Protein AF-A0A2G2CZN3-F1 (afdb_monomer_lite)

Radius of gyration: 27.28 Å; chains: 1; bounding box: 50×85×80 Å

Sequence (173 aa):
MKKRVNIVFSILLLVSCTQKSDQRVESGEATGNRNPFEGIWESIDRGFPYKSHLIINRDSTFEFEYGACMSFGYSQGNWLIKDSIIILNSFETDSCFYLSNFGVDCFIIEDYSIETTKPECEPTQYIDYIRFDQEEFYFENDTLKHVVKDQKRCPEIKNNFFRGNKDTTANTH

pLDDT: mean 79.65, std 20.69, range [33.72, 98.75]

Foldseek 3Di:
DDDDDDDDDDDPPPPPPPPPPPPPPPPPPDPPPPDLPAAKWKWDDPDPPKIKIKGCHPVQKIKIWIDHDQAIEIFIFGWDDDDQKIWTFTDQDPAKFFEAEPQCPDDDPVPDDTDISDPPDDDPDRYYYYGRDRWIWGDDPFKTWTDDPDDDPDPRDTRMTGGDDPPPPPDDD

Structure (mmCIF, N/CA/C/O backbone):
data_AF-A0A2G2CZN3-F1
#
_entry.id   AF-A0A2G2CZN3-F1
#
loop_
_atom_site.group_PDB
_atom_site.id
_atom_site.type_symbol
_atom_site.label_atom_id
_atom_site.label_alt_id
_atom_site.label_comp_id
_atom_site.label_asym_id
_atom_site.label_entity_id
_atom_site.label_seq_id
_atom_site.pdbx_PDB_ins_code
_atom_site.Cartn_x
_atom_site.Cartn_y
_atom_site.Cartn_z
_atom_site.occupancy
_atom_site.B_iso_or_equiv
_atom_site.auth_seq_id
_atom_site.auth_comp_id
_atom_site.auth_asym_id
_atom_site.auth_atom_id
_atom_site.pdbx_PDB_model_num
ATOM 1 N N . MET A 1 1 ? -21.333 69.732 60.474 1.00 42.03 1 MET A N 1
ATOM 2 C CA . MET A 1 1 ? -21.052 70.270 59.122 1.00 42.03 1 MET A CA 1
ATOM 3 C C . MET A 1 1 ? -20.997 69.114 58.136 1.00 42.03 1 MET A C 1
ATOM 5 O O . MET A 1 1 ? -20.243 68.177 58.354 1.00 42.03 1 MET A O 1
ATOM 9 N N . LYS A 1 2 ? -21.856 69.144 57.112 1.00 44.72 2 LYS A N 1
ATOM 10 C CA . LYS A 1 2 ? -21.950 68.129 56.052 1.00 44.72 2 LYS A CA 1
ATOM 11 C C . LYS A 1 2 ? -20.718 68.217 55.144 1.00 44.72 2 LYS A C 1
ATOM 13 O O . LYS A 1 2 ? -20.454 69.289 54.612 1.00 44.72 2 LYS A O 1
ATOM 18 N N . LYS A 1 3 ? -20.026 67.102 54.900 1.00 44.38 3 LYS A N 1
ATOM 19 C CA . LYS A 1 3 ? -19.186 66.933 53.707 1.00 44.38 3 LYS A CA 1
ATOM 20 C C . LYS A 1 3 ? -19.772 65.799 52.877 1.00 44.38 3 LYS A C 1
ATOM 22 O O . LYS A 1 3 ? -19.709 64.638 53.257 1.00 44.38 3 LYS A O 1
ATOM 27 N N . ARG A 1 4 ? -20.405 66.183 51.770 1.00 50.59 4 ARG A N 1
ATOM 28 C CA . ARG A 1 4 ? -20.696 65.306 50.637 1.00 50.59 4 ARG A CA 1
ATOM 29 C C . ARG A 1 4 ? -19.430 65.268 49.787 1.00 50.59 4 ARG A C 1
ATOM 31 O O . ARG A 1 4 ? -18.924 66.332 49.442 1.00 50.59 4 ARG A O 1
ATOM 38 N N . VAL A 1 5 ? -18.945 64.082 49.449 1.00 50.97 5 VAL A N 1
ATOM 39 C CA . VAL A 1 5 ? -17.990 63.900 48.352 1.00 50.97 5 VAL A CA 1
ATOM 40 C C . VAL A 1 5 ? -18.583 62.831 47.447 1.00 50.97 5 VAL A C 1
ATOM 42 O O . VAL A 1 5 ? -18.851 61.714 47.880 1.00 50.97 5 VAL A O 1
ATOM 45 N N . ASN A 1 6 ? -18.893 63.253 46.223 1.00 45.62 6 ASN A N 1
ATOM 46 C CA . ASN A 1 6 ? -19.480 62.450 45.162 1.00 45.62 6 ASN A CA 1
ATOM 47 C C . ASN A 1 6 ? -18.458 61.418 44.678 1.00 45.62 6 ASN A C 1
ATOM 49 O O . ASN A 1 6 ? -17.367 61.794 44.253 1.00 45.62 6 ASN A O 1
ATOM 53 N N . ILE A 1 7 ? -18.821 60.138 44.710 1.00 55.41 7 ILE A N 1
ATOM 54 C CA . ILE A 1 7 ? -18.069 59.080 44.034 1.00 55.41 7 ILE A CA 1
ATOM 55 C C . ILE A 1 7 ? -18.659 58.954 42.629 1.00 55.41 7 ILE A C 1
ATOM 57 O O . ILE A 1 7 ? -19.811 58.560 42.459 1.00 55.41 7 ILE A O 1
ATOM 61 N N . VAL A 1 8 ? -17.874 59.354 41.630 1.00 51.84 8 VAL A N 1
ATOM 62 C CA . VAL A 1 8 ? -18.173 59.166 40.209 1.00 51.84 8 VAL A CA 1
ATOM 63 C C . VAL A 1 8 ? -17.939 57.691 39.885 1.00 51.84 8 VAL A C 1
ATOM 65 O O . VAL A 1 8 ? -16.806 57.217 39.920 1.00 51.84 8 VAL A O 1
ATOM 68 N N . PHE A 1 9 ? -19.013 56.952 39.609 1.00 48.12 9 PHE A N 1
ATOM 69 C CA . PHE A 1 9 ? -18.940 55.582 39.104 1.00 48.12 9 PHE A CA 1
ATOM 70 C C . PHE A 1 9 ? -18.588 55.628 37.610 1.00 48.12 9 PHE A C 1
ATOM 72 O O . PHE A 1 9 ? -19.451 55.862 36.765 1.00 48.12 9 PHE A O 1
ATOM 79 N N . SER A 1 10 ? -17.311 55.428 37.282 1.00 46.75 10 SER A N 1
ATOM 80 C CA . SER A 1 10 ? -16.882 55.141 35.911 1.00 46.75 10 SER A CA 1
ATOM 81 C C . SER A 1 10 ? -17.367 53.745 35.522 1.00 46.75 10 SER A C 1
ATOM 83 O O . SER A 1 10 ? -16.870 52.740 36.026 1.00 46.75 10 SER A O 1
ATOM 85 N N . ILE A 1 11 ? -18.360 53.685 34.635 1.00 55.91 11 ILE A N 1
ATOM 86 C CA . ILE A 1 11 ? -18.845 52.447 34.023 1.00 55.91 11 ILE A CA 1
ATOM 87 C C . ILE A 1 11 ? -17.770 51.970 33.037 1.00 55.91 11 ILE A C 1
ATOM 89 O O . ILE A 1 11 ? -17.643 52.495 31.932 1.00 55.91 11 ILE A O 1
ATOM 93 N N . LEU A 1 12 ? -16.975 50.983 33.452 1.00 53.12 12 LEU A N 1
ATOM 94 C CA . LEU A 1 12 ? -16.165 50.164 32.552 1.00 53.12 12 LEU A CA 1
ATOM 95 C C . LEU A 1 12 ? -17.122 49.314 31.708 1.00 53.12 12 LEU A C 1
ATOM 97 O O . LEU A 1 12 ? -17.679 48.324 32.180 1.00 53.12 12 LEU A O 1
ATOM 101 N N . LEU A 1 13 ? -17.335 49.729 30.460 1.00 49.47 13 LEU A N 1
ATOM 102 C CA . LEU A 1 13 ? -17.983 48.916 29.437 1.00 49.47 13 LEU A CA 1
ATOM 103 C C . LEU A 1 13 ? -17.075 47.717 29.133 1.00 49.47 13 LEU A C 1
ATOM 105 O O . LEU A 1 13 ? -16.155 47.807 28.323 1.00 49.47 13 LEU A O 1
ATOM 109 N N . LEU A 1 14 ? -17.330 46.591 29.801 1.00 49.19 14 LEU A N 1
ATOM 110 C CA . LEU A 1 14 ? -16.833 45.287 29.377 1.00 49.19 14 LEU A CA 1
ATOM 111 C C . LEU A 1 14 ? -17.543 44.928 28.068 1.00 49.19 14 LEU A C 1
ATOM 113 O O . LEU A 1 14 ? -18.624 44.341 28.065 1.00 49.19 14 LEU A O 1
ATOM 117 N N . VAL A 1 15 ? -16.937 45.309 26.945 1.00 51.19 15 VAL A N 1
ATOM 118 C CA . VAL A 1 15 ? -17.272 44.755 25.634 1.00 51.19 15 VAL A CA 1
ATOM 119 C C . VAL A 1 15 ? -16.846 43.288 25.665 1.00 51.19 15 VAL A C 1
ATOM 121 O O . VAL A 1 15 ? -15.700 42.948 25.388 1.00 51.19 15 VAL A O 1
ATOM 124 N N . SER A 1 16 ? -17.761 42.409 26.074 1.00 46.50 16 SER A N 1
ATOM 125 C CA . SER A 1 16 ? -17.603 40.977 25.843 1.00 46.50 16 SER A CA 1
ATOM 126 C C . SER A 1 16 ? -17.760 40.736 24.349 1.00 46.50 16 SER A C 1
ATOM 128 O O . SER A 1 16 ? -18.868 40.803 23.816 1.00 46.50 16 SER A O 1
ATOM 130 N N . CYS A 1 17 ? -16.652 40.447 23.669 1.00 43.22 17 CYS A N 1
ATOM 131 C CA . CYS A 1 17 ? -16.701 39.725 22.408 1.00 43.22 17 CYS A CA 1
ATOM 132 C C . CYS A 1 17 ? -17.373 38.381 22.691 1.00 43.22 17 CYS A C 1
ATOM 134 O O . CYS A 1 17 ? -16.764 37.482 23.268 1.00 43.22 17 CYS A O 1
ATOM 136 N N . THR A 1 18 ? -18.638 38.240 22.305 1.00 50.75 18 THR A N 1
ATOM 137 C CA . THR A 1 18 ? -19.224 36.917 22.128 1.00 50.75 18 THR A CA 1
ATOM 138 C C . THR A 1 18 ? -18.528 36.311 20.922 1.00 50.75 18 THR A C 1
ATOM 140 O O . THR A 1 18 ? -18.874 36.563 19.770 1.00 50.75 18 THR A O 1
ATOM 143 N N . GLN A 1 19 ? -17.470 35.546 21.187 1.00 50.81 19 GLN A N 1
ATOM 144 C CA . GLN A 1 19 ? -16.970 34.604 20.208 1.00 50.81 19 GLN A CA 1
ATOM 145 C C . GLN A 1 19 ? -18.127 33.637 19.983 1.00 50.81 19 GLN A C 1
ATOM 147 O O . GLN A 1 19 ? -18.496 32.867 20.869 1.00 50.81 19 GLN A O 1
ATOM 152 N N . LYS A 1 20 ? -18.782 33.778 18.831 1.00 45.31 20 LYS A N 1
ATOM 153 C CA . LYS A 1 20 ? -19.752 32.815 18.335 1.00 45.31 20 LYS A CA 1
ATOM 154 C C . LYS A 1 20 ? -18.953 31.523 18.185 1.00 45.31 20 LYS A C 1
ATOM 156 O O . LYS A 1 20 ? -18.249 31.349 17.195 1.00 45.31 20 LYS A O 1
ATOM 161 N N . SER A 1 21 ? -18.957 30.681 19.218 1.00 45.38 21 SER A N 1
ATOM 162 C CA . SER A 1 21 ? -18.548 29.299 19.058 1.00 45.38 21 SER A CA 1
ATOM 163 C C . SER A 1 21 ? -19.536 28.753 18.050 1.00 45.38 21 SER A C 1
ATOM 165 O O . SER A 1 21 ? -20.718 28.583 18.361 1.00 45.38 21 SER A O 1
ATOM 167 N N . ASP A 1 22 ? -19.069 28.598 16.821 1.00 36.75 22 ASP A N 1
ATOM 168 C CA . ASP A 1 22 ? -19.725 27.760 15.848 1.00 36.75 22 ASP A CA 1
ATOM 169 C C . ASP A 1 22 ? -19.719 26.376 16.495 1.00 36.75 22 ASP A C 1
ATOM 171 O O . ASP A 1 22 ? -18.726 25.647 16.466 1.00 36.75 22 ASP A O 1
ATOM 175 N N . GLN A 1 23 ? -20.790 26.070 17.233 1.00 36.62 23 GLN A N 1
ATOM 176 C CA . GLN A 1 23 ? -21.148 24.699 17.508 1.00 36.62 23 GLN A CA 1
ATOM 177 C C . GLN A 1 23 ? -21.412 24.137 16.125 1.00 36.62 23 GLN A C 1
ATOM 179 O O . GLN A 1 23 ? -22.525 24.208 15.605 1.00 36.62 23 GLN A O 1
ATOM 184 N N . ARG A 1 24 ? -20.338 23.626 15.516 1.00 37.31 24 ARG A N 1
ATOM 185 C CA . ARG A 1 24 ? -20.412 22.596 14.507 1.00 37.31 24 ARG A CA 1
AT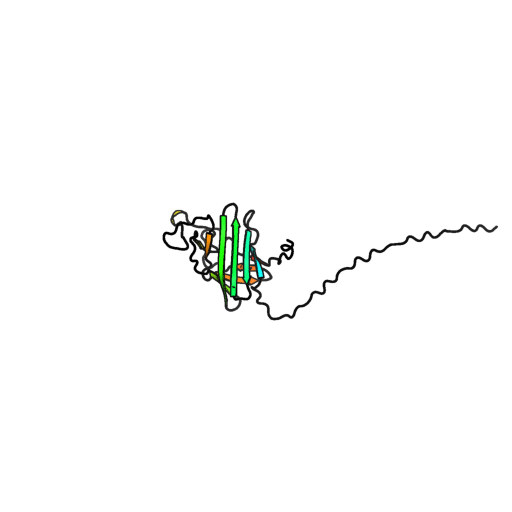OM 186 C C . ARG A 1 24 ? -21.241 21.531 15.194 1.00 37.31 24 ARG A C 1
ATOM 188 O O . ARG A 1 24 ? -20.755 20.799 16.051 1.00 37.31 24 ARG A O 1
ATOM 195 N N . VAL A 1 25 ? -22.537 21.566 14.907 1.00 34.44 25 VAL A N 1
ATOM 196 C CA . VAL A 1 25 ? -23.397 20.412 15.016 1.00 34.44 25 VAL A CA 1
ATOM 197 C C . VAL A 1 25 ? -22.574 19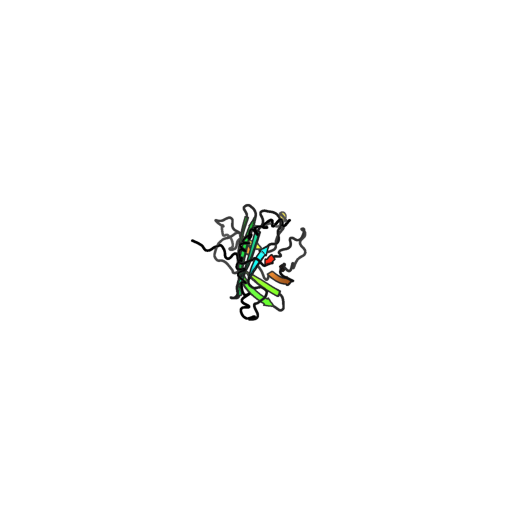.346 14.326 1.00 34.44 25 VAL A C 1
ATOM 199 O O . VAL A 1 25 ? -22.334 19.418 13.118 1.00 34.44 25 VAL A O 1
ATOM 202 N N . GLU A 1 26 ? -22.020 18.455 15.144 1.00 45.97 26 GLU A N 1
ATOM 203 C CA . GLU A 1 26 ? -21.676 17.113 14.740 1.00 45.97 26 GLU A CA 1
ATOM 204 C C . GLU A 1 26 ? -22.957 16.638 14.071 1.00 45.97 26 GLU A C 1
ATOM 206 O O . GLU A 1 26 ? -23.950 16.282 14.709 1.00 45.97 26 GLU A O 1
ATOM 211 N N . SER A 1 27 ? -23.000 16.833 12.757 1.00 42.50 27 SER A N 1
ATOM 212 C CA . SER A 1 27 ? -23.975 16.197 11.916 1.00 42.50 27 SER A CA 1
ATOM 213 C C . SER A 1 27 ? -23.573 14.748 12.052 1.00 42.50 27 SER A C 1
ATOM 215 O O . SER A 1 27 ? -22.683 14.254 11.364 1.00 42.50 27 SER A O 1
ATOM 217 N N . GLY A 1 28 ? -24.190 14.094 13.035 1.00 45.28 28 GLY A N 1
ATOM 218 C CA . GLY A 1 28 ? -24.448 12.676 13.004 1.00 45.28 28 GLY A CA 1
ATOM 219 C C . GLY A 1 28 ? -25.234 12.421 11.729 1.00 45.28 28 GLY A C 1
ATOM 220 O O . GLY A 1 28 ? -26.455 12.299 11.742 1.00 45.28 28 GLY A O 1
ATOM 221 N N . GLU A 1 29 ? -24.523 12.421 10.604 1.00 41.84 29 GLU A N 1
ATOM 222 C CA . GLU A 1 29 ? -24.941 11.715 9.420 1.00 41.84 29 GLU A CA 1
ATOM 223 C C . GLU A 1 29 ? -25.108 10.272 9.857 1.00 41.84 29 GLU A C 1
ATOM 225 O O . GLU A 1 29 ? -24.156 9.633 10.308 1.00 41.84 29 GLU A O 1
ATOM 230 N N . ALA A 1 30 ? -26.360 9.831 9.774 1.00 41.97 30 ALA A N 1
ATOM 231 C CA . ALA A 1 30 ? -26.831 8.465 9.844 1.00 41.97 30 ALA A CA 1
ATOM 232 C C . ALA A 1 30 ? -25.700 7.428 9.854 1.00 41.97 30 ALA A C 1
ATOM 234 O O . ALA A 1 30 ? -24.993 7.242 8.860 1.00 41.97 30 ALA A O 1
ATOM 235 N N . THR A 1 31 ? -25.583 6.717 10.974 1.00 44.66 31 THR A N 1
ATOM 236 C CA . THR A 1 31 ? -24.840 5.468 11.127 1.00 44.66 31 THR A CA 1
ATOM 237 C C . THR A 1 31 ? -25.451 4.379 10.235 1.00 44.66 31 THR A C 1
ATOM 239 O O . THR A 1 31 ? -26.001 3.384 10.694 1.00 44.66 31 THR A O 1
ATOM 242 N N . GLY A 1 32 ? -25.353 4.558 8.917 1.00 49.09 32 GLY A N 1
ATOM 243 C CA . GLY A 1 32 ? -25.199 3.432 8.015 1.00 49.09 32 GLY A CA 1
ATOM 244 C C . GLY A 1 32 ? -23.881 2.768 8.384 1.00 49.09 32 GLY A C 1
ATOM 245 O O . GLY A 1 32 ? -22.895 3.467 8.607 1.00 49.09 32 GLY A O 1
ATOM 246 N N . ASN A 1 33 ? -23.895 1.448 8.529 1.00 59.81 33 ASN A N 1
ATOM 247 C CA . ASN A 1 33 ? -22.757 0.619 8.913 1.00 59.81 33 ASN A CA 1
ATOM 248 C C . ASN A 1 33 ? -21.575 0.851 7.947 1.00 59.81 33 ASN A C 1
ATOM 250 O O . ASN A 1 33 ? -21.453 0.160 6.938 1.00 59.81 33 ASN A O 1
ATOM 254 N N . ARG A 1 34 ? -20.769 1.894 8.187 1.00 79.62 34 ARG A N 1
ATOM 255 C CA . ARG A 1 34 ? -19.589 2.212 7.381 1.00 79.62 34 ARG A CA 1
ATOM 256 C C . ARG A 1 34 ? -18.560 1.142 7.694 1.00 79.62 34 ARG A C 1
ATOM 258 O O . ARG A 1 34 ? -18.245 0.907 8.859 1.00 79.62 34 ARG A O 1
ATOM 265 N N . ASN A 1 35 ? -18.070 0.491 6.652 1.00 88.44 35 ASN A N 1
ATOM 266 C CA . ASN A 1 35 ? -17.011 -0.490 6.772 1.00 88.44 35 ASN A CA 1
ATOM 267 C C . ASN A 1 35 ? -15.799 0.165 7.473 1.00 88.44 35 ASN A C 1
ATOM 269 O O . ASN A 1 35 ? -15.327 1.204 7.003 1.00 88.44 35 ASN A O 1
ATOM 273 N N . PRO A 1 36 ? -15.294 -0.405 8.585 1.00 90.44 36 PRO A N 1
ATOM 274 C CA . PRO A 1 36 ? -14.219 0.204 9.366 1.00 90.44 36 PRO A CA 1
ATOM 275 C C . PRO A 1 36 ? -12.912 0.334 8.578 1.00 90.44 36 PRO A C 1
ATOM 277 O O . PRO A 1 36 ? -12.069 1.145 8.944 1.00 90.44 36 PRO A O 1
ATOM 280 N N . PHE A 1 37 ? -12.732 -0.418 7.494 1.00 94.81 37 PHE A N 1
ATOM 281 C CA . PHE A 1 37 ? -11.543 -0.326 6.656 1.00 94.81 37 PHE A CA 1
ATOM 282 C C . PHE A 1 37 ? -11.576 0.857 5.686 1.00 94.81 37 PHE A C 1
ATOM 284 O O . PHE A 1 37 ? -10.517 1.322 5.282 1.00 94.81 37 PHE A O 1
ATOM 291 N N . GLU A 1 38 ? -12.755 1.380 5.340 1.00 94.88 38 GLU A N 1
ATOM 292 C CA . GLU A 1 38 ? -12.875 2.497 4.400 1.00 94.88 38 GLU A CA 1
ATOM 293 C C . GLU A 1 38 ? -12.214 3.768 4.945 1.00 94.88 38 GLU A C 1
ATOM 295 O O . GLU A 1 38 ? -12.402 4.151 6.108 1.00 94.88 38 GLU A O 1
ATOM 300 N N . GLY A 1 39 ? -11.475 4.463 4.082 1.00 94.31 39 GLY A N 1
ATOM 301 C CA . GLY A 1 39 ? -10.844 5.737 4.409 1.00 94.31 39 GLY A CA 1
ATOM 302 C C . GLY A 1 39 ? -9.419 5.870 3.893 1.00 94.31 39 GLY A C 1
ATOM 303 O O . GLY A 1 39 ? -8.933 5.048 3.122 1.00 94.31 39 GLY A O 1
ATOM 304 N N . ILE A 1 40 ? -8.777 6.951 4.329 1.00 95.56 40 ILE A N 1
ATOM 305 C CA . ILE A 1 40 ? -7.374 7.251 4.051 1.00 95.56 40 ILE A CA 1
ATOM 306 C C . ILE A 1 40 ? -6.560 6.787 5.254 1.00 95.56 40 ILE A C 1
ATOM 308 O O . ILE A 1 40 ? -6.921 7.058 6.401 1.00 95.56 40 ILE A O 1
ATOM 312 N N . TRP A 1 41 ? -5.461 6.107 4.980 1.00 96.19 41 TRP A N 1
ATOM 313 C CA . TRP A 1 41 ? -4.566 5.522 5.958 1.00 96.19 41 TRP A CA 1
ATOM 314 C C . TRP A 1 41 ? -3.149 5.994 5.673 1.00 96.19 41 TRP A C 1
ATOM 316 O O . TRP A 1 41 ? -2.681 5.912 4.543 1.00 96.19 41 TRP A O 1
ATOM 326 N N . GLU A 1 42 ? -2.455 6.489 6.686 1.00 95.00 42 GLU A N 1
ATOM 327 C CA . GLU A 1 42 ? -1.088 6.990 6.572 1.00 95.00 42 GLU A CA 1
ATOM 328 C C . GLU A 1 42 ? -0.145 6.078 7.350 1.00 95.00 42 GLU A C 1
ATOM 330 O O . GLU A 1 42 ? -0.471 5.631 8.449 1.00 95.00 42 GLU A O 1
ATOM 335 N N . SER A 1 43 ? 1.028 5.767 6.797 1.00 92.06 43 SER A N 1
ATOM 336 C CA . SER A 1 43 ? 1.992 4.931 7.517 1.00 92.06 43 SER A CA 1
ATOM 337 C C . SER A 1 43 ? 2.423 5.569 8.821 1.00 92.06 43 SER A C 1
ATOM 339 O O . SER A 1 43 ? 2.677 6.771 8.871 1.00 92.06 43 SER A O 1
ATOM 341 N N . ILE A 1 44 ? 2.640 4.731 9.833 1.00 88.00 44 ILE A N 1
ATOM 342 C CA . ILE A 1 44 ? 3.390 5.136 11.023 1.00 88.00 44 ILE A CA 1
ATOM 343 C C . ILE A 1 44 ? 4.758 5.724 10.640 1.00 88.00 44 ILE A C 1
ATOM 345 O O . ILE A 1 44 ? 5.344 5.333 9.628 1.00 88.00 44 ILE A O 1
ATOM 349 N N . ASP A 1 45 ? 5.271 6.643 11.459 1.00 82.25 45 ASP A N 1
ATOM 350 C CA . ASP A 1 45 ? 6.600 7.225 11.264 1.00 82.25 45 ASP A CA 1
ATOM 351 C C . ASP A 1 45 ? 7.682 6.130 11.314 1.00 82.25 45 ASP A C 1
ATOM 353 O O . ASP A 1 45 ? 7.759 5.353 12.271 1.00 82.25 45 ASP A O 1
ATOM 357 N N . ARG A 1 46 ? 8.502 6.062 10.261 1.00 76.12 46 ARG A N 1
ATOM 358 C CA . ARG A 1 46 ? 9.642 5.136 10.123 1.00 76.12 46 ARG A CA 1
ATOM 359 C C . ARG A 1 46 ? 10.981 5.863 10.022 1.00 76.12 46 ARG A C 1
ATOM 361 O O . ARG A 1 46 ? 11.989 5.247 9.685 1.00 76.12 46 ARG A O 1
ATOM 368 N N . GLY A 1 47 ? 10.995 7.160 10.313 1.00 75.19 47 GLY A N 1
ATOM 369 C CA . GLY A 1 47 ? 12.114 8.046 10.049 1.00 75.19 47 GLY A CA 1
ATOM 370 C C . GLY A 1 47 ? 11.951 8.774 8.717 1.00 75.19 47 GLY A C 1
ATOM 371 O O . GLY A 1 47 ? 11.637 8.190 7.676 1.00 75.19 47 GLY A O 1
ATOM 372 N N . PHE A 1 48 ? 12.193 10.083 8.751 1.00 72.44 48 PHE A N 1
ATOM 373 C CA . PHE A 1 48 ? 12.208 10.924 7.561 1.00 72.44 48 PHE A CA 1
ATOM 374 C C . PHE A 1 48 ? 13.302 10.450 6.587 1.00 72.44 48 PHE A C 1
ATOM 376 O O . PHE A 1 48 ? 14.426 10.202 7.035 1.00 72.44 48 PHE A O 1
ATOM 383 N N . PRO A 1 49 ? 13.033 10.363 5.271 1.00 83.62 49 PRO A N 1
ATOM 384 C CA . PRO A 1 49 ? 11.873 10.905 4.547 1.00 83.62 49 PRO A CA 1
ATOM 385 C C . PRO A 1 49 ? 10.805 9.877 4.124 1.00 83.62 49 PRO A C 1
ATOM 387 O O . PRO A 1 49 ? 10.133 10.100 3.120 1.00 83.62 49 PRO A O 1
ATOM 390 N N . TYR A 1 50 ? 10.640 8.752 4.829 1.00 89.12 50 TYR A N 1
ATOM 391 C CA . TYR A 1 50 ? 9.631 7.757 4.446 1.00 89.12 50 TYR A CA 1
ATOM 392 C C . TYR A 1 50 ? 8.201 8.243 4.740 1.00 89.12 50 TYR A C 1
ATOM 394 O O . TYR A 1 50 ? 7.884 8.606 5.875 1.00 89.12 50 TYR A O 1
ATOM 402 N N . LYS A 1 51 ? 7.312 8.173 3.743 1.00 91.75 51 LYS A N 1
ATOM 403 C CA . LYS A 1 51 ? 5.858 8.295 3.917 1.00 91.75 51 LYS A CA 1
ATOM 404 C C . LYS A 1 51 ? 5.131 7.384 2.932 1.00 91.75 51 LYS A C 1
ATOM 406 O O . LYS A 1 51 ? 5.526 7.290 1.777 1.00 91.75 51 LYS A O 1
ATOM 411 N N . SER A 1 52 ? 4.042 6.760 3.367 1.00 93.69 52 SER A N 1
ATOM 412 C CA . SER A 1 52 ? 3.117 6.043 2.486 1.00 93.69 52 SER A CA 1
ATOM 413 C C . SER A 1 52 ? 1.668 6.314 2.860 1.00 93.69 52 SER A C 1
ATOM 415 O O . SER A 1 52 ? 1.372 6.634 4.017 1.00 93.69 52 SER A O 1
ATOM 417 N N . HIS A 1 53 ? 0.784 6.185 1.881 1.00 95.38 53 HIS A N 1
ATOM 418 C CA . HIS A 1 53 ? -0.651 6.283 2.057 1.00 95.38 53 HIS A CA 1
ATOM 419 C C . HIS A 1 53 ? -1.352 5.087 1.418 1.00 95.38 53 HIS A C 1
ATOM 421 O O . HIS A 1 53 ? -0.916 4.568 0.396 1.00 95.38 53 HIS A O 1
ATOM 427 N N . LEU A 1 54 ? -2.452 4.669 2.028 1.00 97.69 54 LEU A N 1
ATOM 428 C CA . LEU A 1 54 ? -3.342 3.631 1.540 1.00 97.69 54 LEU A CA 1
ATOM 429 C C . LEU A 1 54 ? -4.770 4.172 1.610 1.00 97.69 54 LEU A C 1
ATOM 431 O O . LEU A 1 54 ? -5.226 4.614 2.662 1.00 97.69 54 LEU A O 1
ATOM 435 N N . ILE A 1 55 ? -5.482 4.152 0.496 1.00 97.88 55 ILE A N 1
ATOM 436 C CA . ILE A 1 55 ? -6.875 4.573 0.399 1.00 97.88 55 ILE A CA 1
ATOM 437 C C . ILE A 1 55 ? -7.708 3.324 0.155 1.00 97.88 55 ILE A C 1
ATOM 439 O O . ILE A 1 55 ? -7.490 2.618 -0.822 1.00 97.88 55 ILE A O 1
ATOM 443 N N . ILE A 1 56 ? -8.666 3.054 1.038 1.00 97.88 56 ILE A N 1
ATOM 444 C CA . ILE A 1 56 ? -9.646 1.975 0.883 1.00 97.88 56 ILE A CA 1
ATOM 445 C C . ILE A 1 56 ? -10.976 2.611 0.474 1.00 97.88 56 ILE A C 1
ATOM 447 O O . ILE A 1 56 ? -11.638 3.273 1.285 1.00 97.88 56 ILE A O 1
ATOM 451 N N . ASN A 1 57 ? -11.350 2.432 -0.792 1.00 97.38 57 ASN A N 1
ATOM 452 C CA . ASN A 1 57 ? -12.539 3.027 -1.396 1.00 97.38 57 ASN A CA 1
ATOM 453 C C . ASN A 1 57 ? -13.783 2.159 -1.176 1.00 97.38 57 ASN A C 1
ATOM 455 O O . ASN A 1 57 ? -13.696 0.942 -1.072 1.00 97.38 57 ASN A O 1
ATOM 459 N N . ARG A 1 58 ? -14.968 2.783 -1.174 1.00 95.69 58 ARG A N 1
ATOM 460 C CA . ARG A 1 58 ? -16.281 2.116 -1.010 1.00 95.69 58 ARG A CA 1
ATOM 461 C C . ARG A 1 58 ? -16.644 1.129 -2.115 1.00 95.69 58 ARG A C 1
ATOM 463 O O . ARG A 1 58 ? -17.480 0.257 -1.908 1.00 95.69 58 ARG A O 1
ATOM 470 N N . ASP A 1 59 ? -16.068 1.294 -3.295 1.00 96.75 59 ASP A N 1
ATOM 471 C CA . ASP A 1 59 ? -16.349 0.499 -4.490 1.00 96.75 59 ASP A CA 1
ATOM 472 C C . ASP A 1 59 ? -15.506 -0.784 -4.570 1.00 96.75 59 ASP A C 1
ATOM 474 O O . ASP A 1 59 ? -15.399 -1.389 -5.631 1.00 96.75 59 ASP A O 1
ATOM 478 N N . SER A 1 60 ? -14.957 -1.235 -3.438 1.00 97.56 60 SER A N 1
ATOM 479 C CA . SER A 1 60 ? -14.085 -2.413 -3.347 1.00 97.56 60 SER A CA 1
ATOM 480 C C . SER A 1 60 ? -12.720 -2.256 -4.023 1.00 97.56 60 SER A C 1
ATOM 482 O O . SER A 1 60 ? -12.052 -3.258 -4.264 1.00 97.56 60 SER A O 1
ATOM 484 N N . THR A 1 61 ? -12.280 -1.017 -4.274 1.00 98.62 61 THR A N 1
ATOM 485 C CA . THR A 1 61 ? -10.935 -0.712 -4.784 1.00 98.62 61 THR A CA 1
ATOM 486 C C . THR A 1 61 ? -10.023 -0.109 -3.716 1.00 98.62 61 THR A C 1
ATOM 488 O O . THR A 1 61 ? -10.488 0.440 -2.710 1.00 98.62 61 THR A O 1
ATOM 491 N N . PHE A 1 62 ? -8.710 -0.211 -3.915 1.00 98.69 62 PHE A N 1
ATOM 492 C CA . PHE A 1 62 ? -7.726 0.519 -3.124 1.00 98.69 62 PHE A CA 1
ATOM 493 C C . PHE A 1 62 ? -6.696 1.226 -4.000 1.00 98.69 62 PHE A C 1
ATOM 495 O O . PHE A 1 62 ? -6.428 0.814 -5.130 1.00 98.69 62 PHE A O 1
ATOM 502 N N . GLU A 1 63 ? -6.081 2.250 -3.421 1.00 98.62 63 GLU A N 1
ATOM 503 C CA . GLU A 1 63 ? -4.928 2.961 -3.969 1.00 98.62 63 GLU A CA 1
ATOM 504 C C . GLU A 1 63 ? -3.834 3.011 -2.907 1.00 98.62 63 GLU A C 1
ATOM 506 O O . GLU A 1 63 ? -4.116 3.213 -1.726 1.00 98.62 63 GLU A O 1
ATOM 511 N N . PHE A 1 64 ? -2.586 2.814 -3.306 1.00 98.38 64 PHE A N 1
ATOM 512 C CA . PHE A 1 64 ? -1.435 2.894 -2.419 1.00 98.38 64 PHE A CA 1
ATOM 513 C C . PHE A 1 64 ? -0.321 3.674 -3.095 1.00 98.38 64 PHE A C 1
ATOM 515 O O . PHE A 1 64 ? -0.033 3.429 -4.263 1.00 98.38 64 PHE A O 1
ATOM 522 N N . GLU A 1 65 ? 0.359 4.535 -2.348 1.00 96.81 65 GLU A N 1
ATOM 523 C CA . GLU A 1 65 ? 1.618 5.133 -2.784 1.00 96.81 65 GLU A CA 1
ATOM 524 C C . GLU A 1 65 ? 2.589 5.252 -1.612 1.00 96.81 65 GLU A C 1
ATOM 526 O O . GLU A 1 65 ? 2.192 5.384 -0.449 1.00 96.81 65 GLU A O 1
ATOM 531 N N . TYR A 1 66 ? 3.883 5.261 -1.915 1.00 93.69 66 TYR A N 1
ATOM 532 C CA . TYR A 1 66 ? 4.917 5.647 -0.966 1.00 93.69 66 TYR A CA 1
ATOM 533 C C . TYR A 1 66 ? 6.015 6.479 -1.621 1.00 93.69 66 TYR A C 1
ATOM 535 O O . TYR A 1 66 ? 6.235 6.431 -2.831 1.00 93.69 66 TYR A O 1
ATOM 543 N N . GLY A 1 67 ? 6.734 7.215 -0.779 1.00 92.00 67 GLY A N 1
ATOM 544 C CA . GLY A 1 67 ? 7.953 7.923 -1.129 1.00 92.00 67 GLY A CA 1
ATOM 545 C C . GLY A 1 67 ? 8.995 7.788 -0.024 1.00 92.00 67 GLY A C 1
ATOM 546 O O . GLY A 1 67 ? 8.675 7.866 1.164 1.00 92.00 67 GLY A O 1
ATOM 547 N N . ALA A 1 68 ? 10.250 7.589 -0.419 1.00 88.88 68 ALA A N 1
ATOM 548 C CA . ALA A 1 68 ? 11.408 7.576 0.464 1.00 88.88 68 ALA A CA 1
ATOM 549 C C . ALA A 1 68 ? 12.654 8.064 -0.291 1.00 88.88 68 ALA A C 1
ATOM 551 O O . ALA A 1 68 ? 13.216 7.353 -1.121 1.00 88.88 68 ALA A O 1
ATOM 552 N N . CYS A 1 69 ? 13.125 9.272 0.020 1.00 86.56 69 CYS A N 1
ATOM 553 C CA . CYS A 1 69 ? 14.255 9.923 -0.651 1.00 86.56 69 CYS A CA 1
ATOM 554 C C . CYS A 1 69 ? 14.004 10.066 -2.165 1.00 86.56 69 CYS A C 1
ATOM 556 O O . CYS A 1 69 ? 13.283 10.965 -2.584 1.00 86.56 69 CYS A O 1
ATOM 558 N N . MET A 1 70 ? 14.621 9.188 -2.961 1.00 86.25 70 MET A N 1
ATOM 559 C CA . MET A 1 70 ? 14.526 9.125 -4.424 1.00 86.25 70 MET A CA 1
ATOM 560 C C . MET A 1 70 ? 13.640 7.968 -4.904 1.00 86.25 70 MET A C 1
ATOM 562 O O . MET A 1 70 ? 13.423 7.833 -6.103 1.00 86.25 70 MET A O 1
ATOM 566 N N . SER A 1 71 ? 13.173 7.118 -3.988 1.00 87.06 71 SER A N 1
ATOM 567 C CA . SER A 1 71 ? 12.315 5.977 -4.285 1.00 87.06 71 SER A CA 1
ATOM 568 C C . SER A 1 71 ? 10.856 6.379 -4.172 1.00 87.06 71 SER A C 1
ATOM 570 O O . SER A 1 71 ? 10.453 6.999 -3.185 1.00 87.06 71 SER A O 1
ATOM 572 N N . PHE A 1 72 ? 10.074 5.974 -5.162 1.00 94.00 72 PHE A N 1
ATOM 573 C CA . PHE A 1 72 ? 8.632 6.144 -5.203 1.00 94.00 72 PHE A CA 1
ATOM 574 C C . PHE A 1 72 ? 8.014 4.843 -5.678 1.00 94.00 72 PHE A C 1
ATOM 576 O O . PHE A 1 72 ? 8.590 4.147 -6.514 1.00 94.00 72 PHE A O 1
ATOM 583 N N . GLY A 1 73 ? 6.818 4.548 -5.204 1.00 95.38 73 GLY A N 1
ATOM 584 C CA . GLY A 1 73 ? 6.046 3.475 -5.795 1.00 95.38 73 GLY A CA 1
ATOM 585 C C . GLY A 1 73 ? 4.574 3.624 -5.522 1.00 95.38 73 GLY A C 1
ATOM 586 O O . GLY A 1 73 ? 4.159 4.391 -4.653 1.00 95.38 73 GLY A O 1
ATOM 587 N N . TYR A 1 74 ? 3.797 2.894 -6.305 1.00 97.75 74 TYR A N 1
ATOM 588 C CA . TYR A 1 74 ? 2.352 2.987 -6.301 1.00 97.75 74 TYR A CA 1
ATOM 589 C C . TYR A 1 74 ? 1.711 1.622 -6.539 1.00 97.75 74 TYR A C 1
ATOM 591 O O . TYR A 1 74 ? 2.350 0.684 -7.017 1.00 97.75 74 TYR A O 1
ATOM 599 N N . SER A 1 75 ? 0.435 1.505 -6.202 1.00 98.31 75 SER A N 1
ATOM 600 C CA . SER A 1 75 ? -0.381 0.341 -6.505 1.00 98.31 75 SER A CA 1
ATOM 601 C C . SER A 1 75 ? -1.852 0.702 -6.548 1.00 98.31 75 SER A C 1
ATOM 603 O O . SER A 1 75 ? -2.300 1.655 -5.912 1.00 98.31 75 SER A O 1
ATOM 605 N N . GLN A 1 76 ? -2.607 -0.103 -7.279 1.00 98.50 76 GLN A N 1
ATOM 606 C CA . GLN A 1 76 ? -4.060 -0.061 -7.307 1.00 98.50 76 GLN A CA 1
ATOM 607 C C . GLN A 1 76 ? -4.575 -1.486 -7.400 1.00 98.50 76 GLN A C 1
ATOM 609 O O . GLN A 1 76 ? -3.929 -2.338 -8.017 1.00 98.50 76 GLN A O 1
ATOM 614 N N . GLY A 1 77 ? -5.731 -1.746 -6.810 1.00 98.62 77 GLY A N 1
ATOM 615 C CA . GLY A 1 77 ? -6.276 -3.091 -6.791 1.00 98.62 77 GLY A CA 1
ATOM 616 C C . GLY A 1 77 ? -7.664 -3.176 -6.195 1.00 98.62 77 GLY A C 1
ATOM 617 O O . GLY A 1 77 ? -8.326 -2.166 -5.962 1.00 98.62 77 GLY A O 1
ATOM 618 N N . ASN A 1 78 ? -8.083 -4.407 -5.929 1.00 98.75 78 ASN A N 1
ATOM 619 C CA . ASN A 1 78 ? -9.341 -4.706 -5.267 1.00 98.75 78 ASN A CA 1
ATOM 620 C C . ASN A 1 78 ? -9.114 -5.158 -3.830 1.00 98.75 78 ASN A C 1
ATOM 622 O O . ASN A 1 78 ? -8.048 -5.665 -3.466 1.00 98.75 78 ASN A O 1
ATOM 626 N N . TRP A 1 79 ? -10.169 -5.049 -3.035 1.00 98.50 79 TRP A N 1
ATOM 627 C CA . TRP A 1 79 ? -10.211 -5.618 -1.704 1.00 98.50 79 TRP A CA 1
ATOM 628 C C . TRP A 1 79 ? -11.479 -6.421 -1.453 1.00 98.50 79 TRP A C 1
ATOM 630 O O . TRP A 1 79 ? -12.521 -6.217 -2.073 1.00 98.50 79 TRP A O 1
ATOM 640 N N . LEU A 1 80 ? -11.377 -7.353 -0.511 1.00 97.88 80 LEU A N 1
ATOM 641 C CA . LEU A 1 80 ? -12.515 -8.071 0.053 1.00 97.88 80 LEU A CA 1
ATOM 642 C C . LEU A 1 80 ? -12.358 -8.182 1.566 1.00 97.88 80 LEU A C 1
ATOM 644 O O . LEU A 1 80 ? -11.257 -8.031 2.094 1.00 97.88 80 LEU A O 1
ATOM 648 N N . ILE A 1 81 ? -13.459 -8.457 2.263 1.00 97.00 81 ILE A N 1
ATOM 649 C CA . ILE A 1 81 ? -13.446 -8.700 3.707 1.00 97.00 81 ILE A CA 1
ATOM 650 C C . ILE A 1 81 ? -13.794 -10.153 3.969 1.00 97.00 81 ILE A C 1
ATOM 652 O O . ILE A 1 81 ? -14.792 -10.669 3.462 1.00 97.00 81 ILE A O 1
ATOM 656 N N . LYS A 1 82 ? -12.980 -10.791 4.804 1.00 96.31 82 LYS A N 1
ATOM 657 C CA . LYS A 1 82 ? -13.246 -12.105 5.369 1.00 96.31 82 LYS A CA 1
ATOM 658 C C . LYS A 1 82 ? -13.163 -11.985 6.884 1.00 96.31 82 LYS A C 1
ATOM 660 O O . LYS A 1 82 ? -12.112 -11.655 7.426 1.00 96.31 82 LYS A O 1
ATOM 665 N N . ASP A 1 83 ? -14.281 -12.231 7.555 1.00 92.94 83 ASP A N 1
ATOM 666 C CA . ASP A 1 83 ? -14.420 -12.030 8.998 1.00 92.94 83 ASP A CA 1
ATOM 667 C C . ASP A 1 83 ? -14.047 -10.586 9.398 1.00 92.94 83 ASP A C 1
ATOM 669 O O . ASP A 1 83 ? -14.712 -9.642 8.971 1.00 92.94 83 ASP A O 1
ATOM 673 N N . SER A 1 84 ? -12.977 -10.401 10.173 1.00 93.69 84 SER A N 1
ATOM 674 C CA . SER A 1 84 ? -12.461 -9.089 10.598 1.00 93.69 84 SER A CA 1
ATOM 675 C C . SER A 1 84 ? -11.158 -8.699 9.886 1.00 93.69 84 SER A C 1
ATOM 677 O O . SER A 1 84 ? -10.402 -7.882 10.410 1.00 93.69 84 SER A O 1
ATOM 679 N N . ILE A 1 85 ? -10.876 -9.305 8.728 1.00 97.06 85 ILE A N 1
ATOM 680 C CA . ILE A 1 85 ? -9.667 -9.086 7.925 1.00 97.06 85 ILE A CA 1
ATOM 681 C C . ILE A 1 85 ? -10.054 -8.486 6.573 1.00 97.06 85 ILE A C 1
ATOM 683 O O . ILE A 1 85 ? -10.912 -9.031 5.875 1.00 97.06 85 ILE A O 1
ATOM 687 N N . ILE A 1 86 ? -9.398 -7.390 6.187 1.00 97.94 86 ILE A N 1
ATOM 688 C CA . ILE A 1 86 ? -9.404 -6.909 4.802 1.00 97.94 86 ILE A CA 1
ATOM 689 C C . ILE A 1 86 ? -8.228 -7.533 4.052 1.00 97.94 86 ILE A C 1
ATOM 691 O O . ILE A 1 86 ? -7.115 -7.595 4.572 1.00 97.94 86 ILE A O 1
ATOM 695 N N . ILE A 1 87 ? -8.493 -8.006 2.838 1.00 98.44 87 ILE A N 1
ATOM 696 C CA . ILE A 1 87 ? -7.515 -8.664 1.972 1.00 98.44 87 ILE A CA 1
ATOM 697 C C . ILE A 1 87 ? -7.359 -7.823 0.709 1.00 98.44 87 ILE A C 1
ATOM 699 O O . ILE A 1 87 ? -8.339 -7.638 -0.015 1.00 98.44 87 ILE A O 1
ATOM 703 N N . LEU A 1 88 ? -6.150 -7.322 0.452 1.00 98.62 88 LEU A N 1
ATOM 704 C CA . LEU A 1 88 ? -5.823 -6.465 -0.690 1.00 98.62 88 LEU A CA 1
ATOM 705 C C . LEU A 1 88 ? -5.102 -7.262 -1.781 1.00 98.62 88 LEU A C 1
ATOM 707 O O . LEU A 1 88 ? -4.178 -8.022 -1.491 1.00 98.62 88 LEU A O 1
ATOM 711 N N . ASN A 1 89 ? -5.512 -7.068 -3.036 1.00 98.62 89 ASN A N 1
ATOM 712 C CA . ASN A 1 89 ? -4.869 -7.661 -4.209 1.00 98.62 89 ASN A CA 1
ATOM 713 C C . ASN A 1 89 ? -4.695 -6.615 -5.307 1.00 98.62 89 ASN A C 1
ATOM 715 O O . ASN A 1 89 ? -5.680 -6.034 -5.768 1.00 98.62 89 ASN A O 1
ATOM 719 N N . SER A 1 90 ? -3.456 -6.400 -5.730 1.00 98.62 90 SER A N 1
ATOM 720 C CA . SER A 1 90 ? -3.105 -5.509 -6.834 1.00 98.62 90 SER A CA 1
ATOM 721 C C . SER A 1 90 ? -3.711 -5.965 -8.161 1.00 98.62 90 SER A C 1
ATOM 723 O O . SER A 1 90 ? -3.852 -7.160 -8.419 1.00 98.62 90 SER A O 1
ATOM 725 N N . PHE A 1 91 ? -4.042 -5.007 -9.023 1.00 98.31 91 PHE A N 1
ATOM 726 C CA . PHE A 1 91 ? -4.365 -5.288 -10.417 1.00 98.31 91 PHE A CA 1
ATOM 727 C C . PHE A 1 91 ? -3.122 -5.722 -11.193 1.00 98.31 91 PHE A C 1
ATOM 729 O O . PHE A 1 91 ? -2.007 -5.282 -10.926 1.00 98.31 91 PHE A O 1
ATOM 736 N N . GLU A 1 92 ? -3.311 -6.537 -12.224 1.00 95.31 92 GLU A N 1
ATOM 737 C CA . GLU A 1 92 ? -2.285 -6.653 -13.255 1.00 95.31 92 GLU A CA 1
ATOM 738 C C . GLU A 1 92 ? -2.227 -5.339 -14.045 1.00 95.31 92 GLU A C 1
ATOM 740 O O . GLU A 1 92 ? -3.255 -4.717 -14.322 1.00 95.31 92 GLU A O 1
ATOM 745 N N . THR A 1 93 ? -1.020 -4.894 -14.390 1.00 93.19 93 THR A N 1
ATOM 746 C CA . THR A 1 93 ? -0.806 -3.655 -15.141 1.00 93.19 93 THR A CA 1
ATOM 747 C C . THR A 1 93 ? -0.170 -3.943 -16.487 1.00 93.19 93 THR A C 1
ATOM 749 O O . THR A 1 93 ? 0.746 -4.756 -16.613 1.00 93.19 93 THR A O 1
ATOM 752 N N . ASP A 1 94 ? -0.643 -3.232 -17.510 1.00 92.00 94 ASP A N 1
ATOM 753 C CA . ASP A 1 94 ? -0.070 -3.306 -18.847 1.00 92.00 94 ASP A CA 1
ATOM 754 C C . ASP A 1 94 ? 1.168 -2.414 -19.040 1.00 92.00 94 ASP A C 1
ATOM 756 O O . ASP A 1 94 ? 1.852 -2.480 -20.067 1.00 92.00 94 ASP A O 1
ATOM 760 N N . SER A 1 95 ? 1.471 -1.579 -18.061 1.00 94.62 95 SER A N 1
ATOM 761 C CA . SER A 1 95 ? 2.624 -0.690 -18.092 1.00 94.62 95 SER A CA 1
ATOM 762 C C . SER A 1 95 ? 3.868 -1.386 -17.543 1.00 94.62 95 SER A C 1
ATOM 764 O O . SER A 1 95 ? 3.766 -2.308 -16.742 1.00 94.62 95 SER A O 1
ATOM 766 N N . CYS A 1 96 ? 5.046 -0.935 -17.977 1.00 95.56 96 CYS A N 1
ATOM 767 C CA . CYS A 1 96 ? 6.322 -1.490 -17.539 1.00 95.56 96 CYS A CA 1
ATOM 768 C C . CYS A 1 96 ? 6.912 -0.690 -16.369 1.00 95.56 96 CYS A C 1
ATOM 770 O O . CYS A 1 96 ? 7.352 0.448 -16.538 1.00 95.56 96 CYS A O 1
ATOM 772 N N . PHE A 1 97 ? 6.957 -1.329 -15.207 1.00 96.06 97 PHE A N 1
ATOM 773 C CA . PHE A 1 97 ? 7.551 -0.840 -13.960 1.00 96.06 97 PHE A CA 1
ATOM 774 C C . PHE A 1 97 ? 8.461 -1.888 -13.339 1.00 96.06 97 PHE A C 1
ATOM 776 O O . PHE A 1 97 ? 8.259 -3.089 -13.560 1.00 96.06 97 PHE A O 1
ATOM 783 N N . TYR A 1 98 ? 9.391 -1.427 -12.50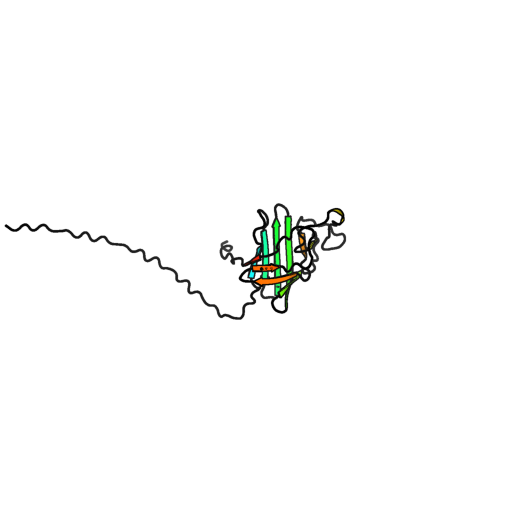2 1.00 95.06 98 TYR A N 1
ATOM 784 C CA . TYR A 1 98 ? 10.022 -2.283 -11.504 1.00 95.06 98 TYR A CA 1
ATOM 785 C C . TYR A 1 98 ? 8.945 -2.839 -10.569 1.00 95.06 98 TYR A C 1
ATOM 787 O O . TYR A 1 98 ? 7.996 -2.136 -10.225 1.00 95.06 98 TYR A O 1
ATOM 795 N N . LEU A 1 99 ? 9.051 -4.116 -10.217 1.00 94.44 99 LEU A N 1
ATOM 796 C CA . LEU A 1 99 ? 8.075 -4.808 -9.386 1.00 94.44 99 LEU A CA 1
ATOM 797 C C . LEU A 1 99 ? 8.674 -5.060 -8.005 1.00 94.44 99 LEU A C 1
ATOM 799 O O . LEU A 1 99 ? 9.703 -5.719 -7.883 1.00 94.44 99 LEU A O 1
ATOM 803 N N . SER A 1 100 ? 7.985 -4.582 -6.975 1.00 92.62 100 SER A N 1
ATOM 804 C CA . SER A 1 100 ? 8.355 -4.801 -5.576 1.00 92.62 100 SER A CA 1
ATOM 805 C C . SER A 1 100 ? 7.146 -5.354 -4.826 1.00 92.62 100 SER A C 1
ATOM 807 O O . SER A 1 100 ? 6.019 -4.925 -5.051 1.00 92.62 100 SER A O 1
ATOM 809 N N . ASN A 1 101 ? 7.348 -6.316 -3.928 1.00 92.69 101 ASN A N 1
ATOM 810 C CA . ASN A 1 101 ? 6.256 -6.864 -3.119 1.00 92.69 101 ASN A CA 1
ATOM 811 C C . ASN A 1 101 ? 5.999 -5.990 -1.892 1.00 92.69 101 ASN A C 1
ATOM 813 O O . ASN A 1 101 ? 6.938 -5.547 -1.223 1.00 92.69 101 ASN A O 1
ATOM 817 N N . PHE A 1 102 ? 4.725 -5.775 -1.566 1.00 93.06 102 PHE A N 1
ATOM 818 C CA . PHE A 1 102 ? 4.352 -5.081 -0.345 1.00 93.06 102 PHE A CA 1
ATOM 819 C C . PHE A 1 102 ? 4.912 -5.811 0.878 1.00 93.06 102 PHE A C 1
ATOM 821 O O . PHE A 1 102 ? 4.937 -7.037 0.955 1.00 93.06 102 PHE A O 1
ATOM 828 N N . GLY A 1 103 ? 5.394 -5.039 1.849 1.00 87.12 103 GLY A N 1
ATOM 829 C CA . GLY A 1 103 ? 5.928 -5.591 3.082 1.00 87.12 103 GLY A CA 1
ATOM 830 C C . GLY A 1 103 ? 7.207 -6.408 2.910 1.00 87.12 103 GLY A C 1
ATOM 831 O O . GLY A 1 103 ? 7.582 -7.099 3.850 1.00 87.12 103 GLY A O 1
ATOM 832 N N . VAL A 1 104 ? 7.916 -6.338 1.782 1.00 83.38 104 VAL A N 1
ATOM 833 C CA . VAL A 1 104 ? 9.281 -6.872 1.668 1.00 83.38 104 VAL A CA 1
ATOM 834 C C . VAL A 1 104 ? 10.272 -5.744 1.931 1.00 83.38 104 VAL A C 1
ATOM 836 O O . VAL A 1 104 ? 10.676 -5.008 1.042 1.00 83.38 104 VAL A O 1
ATOM 839 N N . ASP A 1 105 ? 10.657 -5.601 3.198 1.00 75.25 105 ASP A N 1
ATOM 840 C CA . ASP A 1 105 ? 11.530 -4.509 3.652 1.00 75.25 105 ASP A CA 1
ATOM 841 C C . ASP A 1 105 ? 13.019 -4.893 3.685 1.00 75.25 105 ASP A C 1
ATOM 843 O O . ASP A 1 105 ? 13.873 -4.095 4.072 1.00 75.25 105 ASP A O 1
ATOM 847 N N . CYS A 1 106 ? 13.344 -6.140 3.337 1.00 74.94 106 CYS A N 1
ATOM 848 C CA . CYS A 1 106 ? 14.719 -6.589 3.214 1.00 74.94 106 CYS A CA 1
ATOM 849 C C . CYS A 1 106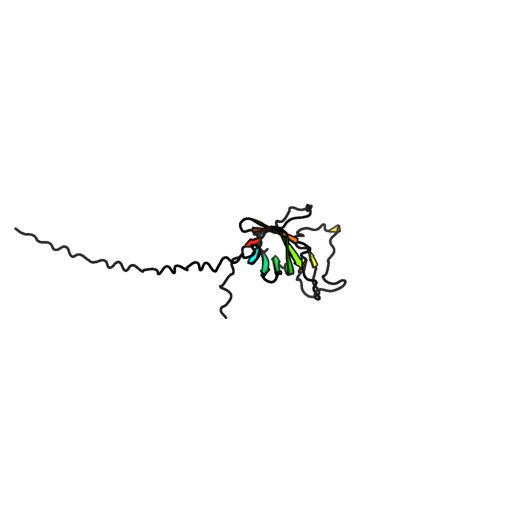 ? 14.849 -7.772 2.256 1.00 74.94 106 CYS A C 1
ATOM 851 O O . CYS A 1 106 ? 13.935 -8.585 2.119 1.00 74.94 106 CYS A O 1
ATOM 853 N N . PHE A 1 107 ? 16.021 -7.882 1.642 1.00 72.19 107 PHE A N 1
ATOM 854 C CA . PHE A 1 107 ? 16.389 -8.962 0.737 1.00 72.19 107 PHE A CA 1
ATOM 855 C C . PHE A 1 107 ? 17.824 -9.413 1.015 1.00 72.19 107 PHE A C 1
ATOM 857 O O . PHE A 1 107 ? 18.647 -8.662 1.544 1.00 72.19 107 PHE A O 1
ATOM 864 N N . ILE A 1 108 ? 18.120 -10.660 0.662 1.00 74.12 108 ILE A N 1
ATOM 865 C CA . ILE A 1 108 ? 19.480 -11.194 0.674 1.00 74.12 108 ILE A CA 1
ATOM 866 C C . ILE A 1 108 ? 20.099 -10.828 -0.671 1.00 74.12 108 ILE A C 1
ATOM 868 O O . ILE A 1 108 ? 19.527 -11.139 -1.709 1.00 74.12 108 ILE A O 1
ATOM 872 N N . ILE A 1 109 ? 21.252 -10.155 -0.656 1.00 76.38 109 ILE A N 1
ATOM 873 C CA . ILE A 1 109 ? 21.910 -9.646 -1.874 1.00 76.38 109 ILE A CA 1
ATOM 874 C C . ILE A 1 109 ? 22.166 -10.769 -2.892 1.00 76.38 109 ILE A C 1
ATOM 876 O O . ILE A 1 109 ? 22.051 -10.545 -4.090 1.00 76.38 109 ILE A O 1
ATOM 880 N N . GLU A 1 110 ? 22.480 -11.974 -2.413 1.00 77.75 110 GLU A N 1
ATOM 881 C CA . GLU A 1 110 ? 22.767 -13.152 -3.243 1.00 77.75 110 GLU A CA 1
ATOM 882 C C . GLU A 1 110 ? 21.546 -13.646 -4.041 1.00 77.75 110 GLU A C 1
ATOM 884 O O . GLU A 1 110 ? 21.723 -14.202 -5.121 1.00 77.75 110 GLU A O 1
ATOM 889 N N . ASP A 1 111 ? 20.331 -13.376 -3.554 1.00 74.88 111 ASP A N 1
ATOM 890 C CA . ASP A 1 111 ? 19.063 -13.790 -4.171 1.00 74.88 111 ASP A CA 1
ATOM 891 C C . ASP A 1 111 ? 18.319 -12.608 -4.824 1.00 74.88 111 ASP A C 1
ATOM 893 O O . ASP A 1 111 ? 17.173 -12.742 -5.258 1.00 74.88 111 ASP A O 1
ATOM 897 N N . TYR A 1 112 ? 18.938 -11.423 -4.871 1.00 78.62 112 TYR A N 1
ATOM 898 C CA . TYR A 1 112 ? 18.285 -10.231 -5.396 1.00 78.62 112 TYR A CA 1
ATOM 899 C C . TYR A 1 112 ? 18.215 -10.284 -6.922 1.00 78.62 112 TYR A C 1
ATOM 901 O O . TYR A 1 112 ? 19.226 -10.181 -7.619 1.00 78.62 112 TYR A O 1
ATOM 909 N N . SER A 1 113 ? 16.995 -10.392 -7.438 1.00 83.88 113 SER A N 1
ATOM 910 C CA . SER A 1 113 ? 16.699 -10.208 -8.853 1.00 83.88 113 SER A CA 1
ATOM 911 C C . SER A 1 113 ? 15.764 -9.019 -9.025 1.00 83.88 113 SER A C 1
ATOM 913 O O . SER A 1 113 ? 14.875 -8.791 -8.206 1.00 83.88 113 SER A O 1
ATOM 915 N N . ILE A 1 114 ? 16.003 -8.229 -10.071 1.00 87.19 114 ILE A N 1
ATOM 916 C CA . ILE A 1 114 ? 15.115 -7.126 -10.429 1.00 87.19 114 ILE A CA 1
ATOM 917 C C . ILE A 1 114 ? 13.941 -7.733 -11.187 1.00 87.19 114 ILE A C 1
ATOM 919 O O . ILE A 1 114 ? 14.100 -8.198 -12.317 1.00 87.19 114 ILE A O 1
ATOM 923 N N . GLU A 1 115 ? 12.773 -7.724 -10.558 1.00 92.31 115 GLU A N 1
ATOM 924 C CA . GLU A 1 115 ? 11.527 -8.098 -11.209 1.00 92.31 115 GLU A CA 1
ATOM 925 C C . GLU A 1 115 ? 10.907 -6.884 -11.905 1.00 92.31 115 GLU A C 1
ATOM 927 O O . GLU A 1 115 ? 11.064 -5.730 -11.498 1.00 92.31 115 GLU A O 1
ATOM 932 N N . THR A 1 116 ? 10.178 -7.158 -12.979 1.00 95.31 116 THR A N 1
ATOM 933 C CA . THR A 1 116 ? 9.378 -6.173 -13.699 1.00 95.31 116 THR A CA 1
ATOM 934 C C . THR A 1 116 ? 7.959 -6.699 -13.850 1.00 95.31 116 THR A C 1
ATOM 936 O O . THR A 1 116 ? 7.711 -7.902 -13.872 1.00 95.31 116 THR A O 1
ATOM 939 N N . THR A 1 117 ? 7.008 -5.777 -13.944 1.00 95.38 117 THR A N 1
ATOM 940 C CA . THR A 1 117 ? 5.572 -6.072 -14.133 1.00 95.38 117 THR A CA 1
ATOM 941 C C . THR A 1 117 ? 5.278 -6.871 -15.404 1.00 95.38 117 THR A C 1
ATOM 943 O O . THR A 1 117 ? 4.276 -7.581 -15.460 1.00 95.38 117 THR A O 1
ATOM 946 N N . LYS A 1 118 ? 6.161 -6.799 -16.408 1.00 94.50 118 LYS A N 1
ATOM 947 C CA . LYS A 1 118 ? 6.124 -7.620 -17.621 1.00 94.50 118 LYS A CA 1
ATOM 948 C C . LYS A 1 118 ? 7.495 -8.231 -17.886 1.00 94.50 118 LYS A C 1
ATOM 950 O O . LYS A 1 118 ? 8.472 -7.488 -17.847 1.00 94.50 118 LYS A O 1
ATOM 955 N N . PRO A 1 119 ? 7.580 -9.525 -18.239 1.00 91.00 119 PRO A N 1
ATOM 956 C CA . PRO A 1 119 ? 8.848 -10.141 -18.604 1.00 91.00 119 PRO A CA 1
ATOM 957 C C . PRO A 1 119 ? 9.577 -9.339 -19.686 1.00 91.00 119 PRO A C 1
ATOM 959 O O . PRO A 1 119 ? 8.968 -8.946 -20.680 1.00 91.00 119 PRO A O 1
ATOM 962 N N . GLU A 1 120 ? 10.877 -9.120 -19.477 1.00 88.56 120 GLU A N 1
ATOM 963 C CA . GLU A 1 120 ? 11.791 -8.488 -20.443 1.00 88.56 120 GLU A CA 1
ATOM 964 C C . GLU A 1 120 ? 11.422 -7.050 -20.856 1.00 88.56 120 GLU A C 1
ATOM 966 O O . GLU A 1 120 ? 11.875 -6.562 -21.890 1.00 88.56 120 GLU A O 1
ATOM 971 N N . CYS A 1 121 ? 10.617 -6.343 -20.060 1.00 93.50 121 CYS A N 1
ATOM 972 C CA . CYS A 1 121 ? 10.328 -4.936 -20.313 1.00 93.50 121 CYS A CA 1
ATOM 973 C C . CYS A 1 121 ? 11.362 -4.015 -19.632 1.00 93.50 121 CYS A C 1
ATOM 975 O O . CYS A 1 121 ? 11.920 -4.353 -18.588 1.00 93.50 121 CYS A O 1
ATOM 977 N N . GLU A 1 122 ? 11.602 -2.831 -20.206 1.00 95.00 122 GLU A N 1
ATOM 978 C CA . GLU A 1 122 ? 12.509 -1.817 -19.648 1.00 95.00 122 GLU A CA 1
ATOM 979 C C . GLU A 1 122 ? 11.717 -0.613 -19.103 1.00 95.00 122 GLU A C 1
ATOM 981 O O . GLU A 1 122 ? 11.165 0.166 -19.891 1.00 95.00 122 GLU A O 1
ATOM 986 N N . PRO A 1 123 ? 11.631 -0.430 -17.769 1.00 93.94 123 PRO A N 1
ATOM 987 C CA . PRO A 1 123 ? 10.949 0.718 -17.185 1.00 93.94 123 PRO A CA 1
ATOM 988 C C . PRO A 1 123 ? 11.649 2.027 -17.554 1.00 93.94 123 PRO A C 1
ATOM 990 O O . PRO A 1 123 ? 12.857 2.179 -17.383 1.00 93.94 123 PRO A O 1
ATOM 993 N N . THR A 1 124 ? 10.887 3.019 -18.011 1.00 90.50 124 THR A N 1
ATOM 994 C CA . THR A 1 124 ? 11.429 4.351 -18.338 1.00 90.50 124 THR A CA 1
ATOM 995 C C . THR A 1 124 ? 11.436 5.306 -17.144 1.00 90.50 124 THR A C 1
ATOM 997 O O . THR A 1 124 ? 11.937 6.424 -17.246 1.00 90.50 124 THR A O 1
ATOM 1000 N N . GLN A 1 125 ? 10.812 4.908 -16.034 1.00 87.31 125 GLN A N 1
ATOM 1001 C CA . GLN A 1 125 ? 10.654 5.708 -14.823 1.00 87.31 125 GLN A CA 1
ATOM 1002 C C . GLN A 1 125 ? 11.145 4.909 -13.615 1.00 87.31 125 GLN A C 1
ATOM 1004 O O . GLN A 1 125 ? 10.932 3.701 -13.540 1.00 87.31 125 GLN A O 1
ATOM 1009 N N . TYR A 1 126 ? 11.760 5.596 -12.652 1.00 87.88 126 TYR A N 1
ATOM 1010 C CA . TYR A 1 126 ? 12.168 5.021 -11.365 1.00 87.88 126 TYR A CA 1
ATOM 1011 C C . TYR A 1 126 ? 10.990 5.010 -10.385 1.00 87.88 126 TYR A C 1
ATOM 1013 O O . TYR A 1 126 ? 11.026 5.662 -9.342 1.00 87.88 126 TYR A O 1
ATOM 1021 N N . ILE A 1 127 ? 9.915 4.336 -10.786 1.00 92.38 127 ILE A N 1
ATOM 1022 C CA . ILE A 1 127 ? 8.714 4.146 -9.981 1.00 92.38 127 ILE A CA 1
ATOM 1023 C C . ILE A 1 127 ? 8.453 2.649 -9.897 1.00 92.38 127 ILE A C 1
ATOM 1025 O O . ILE A 1 127 ? 8.363 1.973 -10.926 1.00 92.38 127 ILE A O 1
ATOM 1029 N N . ASP A 1 128 ? 8.309 2.159 -8.673 1.00 94.81 128 ASP A N 1
ATOM 1030 C CA . ASP A 1 128 ? 7.965 0.770 -8.413 1.00 94.81 128 ASP A CA 1
ATOM 1031 C C . ASP A 1 128 ? 6.445 0.579 -8.482 1.00 94.81 128 ASP A C 1
ATOM 1033 O O . ASP A 1 128 ? 5.668 1.366 -7.932 1.00 94.81 128 ASP A O 1
ATOM 1037 N N . TYR A 1 129 ? 6.012 -0.510 -9.108 1.00 97.06 129 TYR A N 1
ATOM 1038 C CA . TYR A 1 129 ? 4.680 -1.053 -8.896 1.00 97.06 129 TYR A CA 1
ATOM 1039 C C . TYR A 1 129 ? 4.722 -1.973 -7.674 1.00 97.06 129 TYR A C 1
ATOM 1041 O O . TYR A 1 129 ? 5.417 -2.993 -7.676 1.00 97.06 129 TYR A O 1
ATOM 1049 N N . ILE A 1 130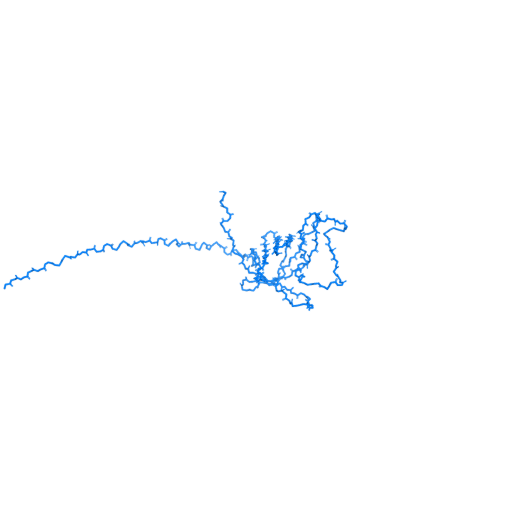 ? 3.998 -1.606 -6.618 1.00 96.94 130 ILE A N 1
ATOM 1050 C CA . ILE A 1 130 ? 3.986 -2.347 -5.356 1.00 96.94 130 ILE A CA 1
ATOM 1051 C C . ILE A 1 130 ? 2.897 -3.413 -5.397 1.00 96.94 130 ILE A C 1
ATOM 1053 O O . ILE A 1 130 ? 1.711 -3.104 -5.319 1.00 96.94 130 ILE A O 1
ATOM 1057 N N . ARG A 1 131 ? 3.281 -4.682 -5.523 1.00 97.50 131 ARG A N 1
ATOM 1058 C CA . ARG A 1 131 ? 2.347 -5.811 -5.564 1.00 97.50 131 ARG A CA 1
ATOM 1059 C C . ARG A 1 131 ? 1.847 -6.144 -4.162 1.00 97.50 131 ARG A C 1
ATOM 1061 O O . ARG A 1 131 ? 2.619 -6.570 -3.308 1.00 97.50 131 ARG A O 1
ATOM 1068 N N . PHE A 1 132 ? 0.544 -5.998 -3.964 1.00 97.69 132 PHE A N 1
ATOM 1069 C CA . PHE A 1 132 ? -0.209 -6.621 -2.884 1.00 97.69 132 PHE A CA 1
ATOM 1070 C C . PHE A 1 132 ? -0.706 -7.974 -3.399 1.00 97.69 132 PHE A C 1
ATOM 1072 O O . PHE A 1 132 ? -1.489 -8.010 -4.350 1.00 97.69 132 PHE A O 1
ATOM 1079 N N . ASP A 1 133 ? -0.247 -9.069 -2.797 1.00 96.62 133 ASP A N 1
ATOM 1080 C CA . ASP A 1 133 ? -0.685 -10.429 -3.121 1.00 96.62 133 ASP A CA 1
ATOM 1081 C C . ASP A 1 133 ? -1.326 -11.071 -1.887 1.00 96.62 133 ASP A C 1
ATOM 1083 O O . ASP A 1 133 ? -0.658 -11.543 -0.963 1.00 96.62 133 ASP A O 1
ATOM 1087 N N . GLN A 1 134 ? -2.658 -11.024 -1.846 1.00 96.81 134 GLN A N 1
ATOM 1088 C CA . GLN A 1 134 ? -3.458 -11.458 -0.703 1.00 96.81 134 GLN A CA 1
ATOM 1089 C C . GLN A 1 134 ? -2.993 -10.832 0.620 1.00 96.81 134 GLN A C 1
ATOM 1091 O O . GLN A 1 134 ? -2.938 -11.514 1.645 1.00 96.81 134 GLN A O 1
ATOM 1096 N N . GLU A 1 135 ? -2.625 -9.553 0.615 1.00 97.19 135 GLU A N 1
ATOM 1097 C CA . GLU A 1 135 ? -2.109 -8.891 1.812 1.00 97.19 135 GLU A CA 1
ATOM 1098 C C . GLU A 1 135 ? -3.230 -8.645 2.815 1.00 97.19 135 GLU A C 1
ATOM 1100 O O . GLU A 1 135 ? -4.257 -8.044 2.490 1.00 97.19 135 GLU A O 1
ATOM 1105 N N . GLU A 1 136 ? -3.032 -9.121 4.040 1.00 97.12 136 GLU A N 1
ATOM 1106 C CA . GLU A 1 136 ? -4.058 -9.144 5.074 1.00 97.12 136 GLU A CA 1
ATOM 1107 C C . GLU A 1 136 ? -3.832 -8.032 6.094 1.00 97.12 136 GLU A C 1
ATOM 1109 O O . GLU A 1 136 ? -2.725 -7.841 6.606 1.00 97.12 136 GLU A O 1
ATOM 1114 N N . PHE A 1 137 ? -4.909 -7.330 6.439 1.00 97.25 137 PHE A N 1
ATOM 1115 C CA . PHE A 1 137 ? -4.890 -6.330 7.494 1.00 97.25 137 PHE A CA 1
ATOM 1116 C C . PHE A 1 137 ? -6.071 -6.496 8.437 1.00 97.25 137 PHE A C 1
ATOM 1118 O O . PHE A 1 137 ? -7.189 -6.800 8.019 1.00 97.25 137 PHE A O 1
ATOM 1125 N N . TYR A 1 138 ? -5.836 -6.222 9.715 1.00 96.00 138 TYR A N 1
ATOM 1126 C CA . TYR A 1 138 ? -6.885 -6.144 10.723 1.00 96.00 138 TYR A CA 1
ATOM 1127 C C . TYR A 1 138 ? -6.945 -4.749 11.330 1.00 96.00 138 TYR A C 1
ATOM 1129 O O . TYR A 1 138 ? -5.942 -4.037 11.425 1.00 96.00 138 TYR A O 1
ATOM 1137 N N . PHE A 1 139 ? -8.145 -4.352 11.733 1.00 92.88 139 PHE A N 1
ATOM 1138 C CA . PHE A 1 139 ? -8.382 -3.060 12.357 1.00 92.88 139 PHE A CA 1
ATOM 1139 C C . PHE A 1 139 ? -8.362 -3.190 13.882 1.00 92.88 139 PHE A C 1
ATOM 1141 O O . PHE A 1 139 ? -9.086 -4.009 14.447 1.00 92.88 139 PHE A O 1
ATOM 1148 N N . GLU A 1 140 ? -7.555 -2.369 14.554 1.00 92.12 140 GLU A N 1
ATOM 1149 C CA . GLU A 1 140 ? -7.518 -2.292 16.016 1.00 92.12 140 GLU A CA 1
ATOM 1150 C C . GLU A 1 140 ? -7.403 -0.833 16.482 1.00 92.12 140 GLU A C 1
ATOM 1152 O O . GLU A 1 140 ? -6.434 -0.139 16.161 1.00 92.12 140 GLU A O 1
ATOM 1157 N N . ASN A 1 141 ? -8.382 -0.394 17.281 1.00 85.31 141 ASN A N 1
ATOM 1158 C CA . ASN A 1 141 ? -8.572 0.967 17.799 1.00 85.31 141 ASN A CA 1
ATOM 1159 C C . ASN A 1 141 ? -8.735 2.031 16.701 1.00 85.31 141 ASN A C 1
ATOM 1161 O O . ASN A 1 141 ? -9.846 2.486 16.480 1.00 85.31 141 ASN A O 1
ATOM 1165 N N . ASP A 1 142 ? -7.648 2.382 16.014 1.00 86.50 142 ASP A N 1
ATOM 1166 C CA . ASP A 1 142 ? -7.585 3.328 14.883 1.00 86.50 142 ASP A CA 1
ATOM 1167 C C . ASP A 1 142 ? -6.392 3.033 13.956 1.00 86.50 142 ASP A C 1
ATOM 1169 O O . ASP A 1 142 ? -5.932 3.872 13.177 1.00 86.50 142 ASP A O 1
ATOM 1173 N N . THR A 1 143 ? -5.841 1.826 14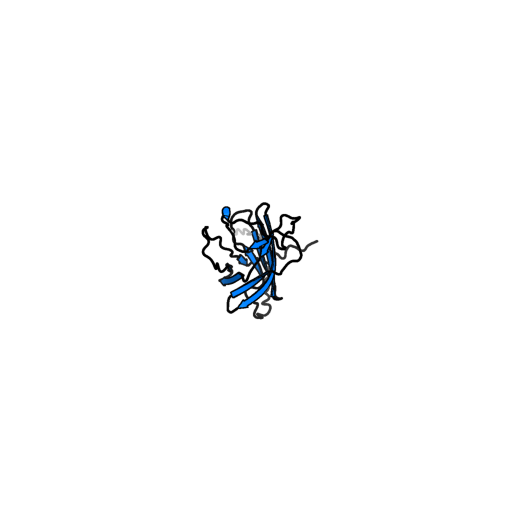.071 1.00 92.56 143 THR A N 1
ATOM 1174 C CA . THR A 1 143 ? -4.677 1.380 13.318 1.00 92.56 143 THR A CA 1
ATOM 1175 C C . THR A 1 143 ? -5.073 0.221 12.425 1.00 92.56 143 THR A C 1
ATOM 1177 O O . THR A 1 143 ? -5.633 -0.773 12.891 1.00 92.56 143 THR A O 1
ATOM 1180 N N . LEU A 1 144 ? -4.738 0.337 11.147 1.00 95.50 144 LEU A N 1
ATOM 1181 C CA . LEU A 1 144 ? -4.742 -0.775 10.219 1.00 95.50 144 LEU A CA 1
ATOM 1182 C C . LEU A 1 144 ? -3.409 -1.509 10.363 1.00 95.50 144 LEU A C 1
ATOM 1184 O O . LEU A 1 144 ? -2.346 -0.941 10.100 1.00 95.50 144 LEU A O 1
ATOM 1188 N N . LYS A 1 145 ? -3.457 -2.745 10.855 1.00 94.75 145 LYS A N 1
ATOM 1189 C CA . LYS A 1 145 ? -2.273 -3.547 11.161 1.00 94.75 145 LYS A CA 1
ATOM 1190 C C . LYS A 1 145 ? -2.075 -4.630 10.118 1.00 94.75 145 LYS A C 1
ATOM 1192 O O . LYS A 1 145 ? -2.993 -5.407 9.874 1.00 94.75 145 LYS A O 1
ATOM 1197 N N . HIS A 1 146 ? -0.883 -4.673 9.532 1.00 94.19 146 HIS A N 1
ATOM 1198 C CA . HIS A 1 146 ? -0.504 -5.695 8.557 1.00 94.19 146 HIS A CA 1
ATOM 1199 C C . HIS A 1 146 ? -0.242 -7.033 9.249 1.00 94.19 146 HIS A C 1
ATOM 1201 O O . HIS A 1 146 ? 0.423 -7.081 10.287 1.00 94.19 146 HIS A O 1
ATOM 1207 N N . VAL A 1 147 ? -0.767 -8.115 8.680 1.00 92.31 147 VAL A N 1
ATOM 1208 C CA . VAL A 1 147 ? -0.497 -9.482 9.128 1.00 92.31 147 VAL A CA 1
ATOM 1209 C C . VAL A 1 147 ? 0.759 -9.983 8.422 1.00 92.31 147 VAL A C 1
ATOM 1211 O O . VAL A 1 147 ? 0.751 -10.282 7.231 1.00 92.31 147 VAL A O 1
ATOM 1214 N N . VAL A 1 148 ? 1.852 -10.104 9.170 1.00 85.06 148 VAL A N 1
ATOM 1215 C CA . VAL A 1 148 ? 3.110 -10.642 8.643 1.00 85.06 148 VAL A CA 1
ATOM 1216 C C . VAL A 1 148 ? 3.032 -12.169 8.600 1.00 85.06 148 VAL A C 1
ATOM 1218 O O . VAL A 1 148 ? 2.922 -12.816 9.640 1.00 85.06 148 VAL A O 1
ATOM 1221 N N . LYS A 1 149 ? 3.075 -12.742 7.391 1.00 77.50 149 LYS A N 1
ATOM 1222 C CA . LYS A 1 149 ? 2.939 -14.193 7.162 1.00 77.50 149 LYS A CA 1
ATOM 1223 C C . LYS A 1 149 ? 4.235 -14.969 7.416 1.00 77.50 149 LYS A C 1
ATOM 1225 O O . LYS A 1 149 ? 4.183 -16.071 7.955 1.00 77.50 149 LYS A O 1
ATOM 1230 N N . ASP A 1 150 ? 5.383 -14.369 7.102 1.00 73.62 150 ASP A N 1
ATOM 1231 C CA . ASP A 1 150 ? 6.692 -15.015 7.208 1.00 73.62 150 ASP A CA 1
ATOM 1232 C C . ASP A 1 150 ? 7.617 -14.298 8.191 1.00 73.62 150 ASP A C 1
ATOM 1234 O O . ASP A 1 150 ? 7.743 -13.069 8.194 1.00 73.62 150 ASP A O 1
ATOM 1238 N N . GLN A 1 151 ? 8.334 -15.078 9.004 1.00 67.50 151 GLN A N 1
ATOM 1239 C CA . GLN A 1 151 ? 9.413 -14.542 9.826 1.00 67.50 151 GLN A CA 1
ATOM 1240 C C . GLN A 1 151 ? 10.552 -14.064 8.923 1.00 67.50 151 GLN A C 1
ATOM 1242 O O . GLN A 1 151 ? 11.290 -14.855 8.332 1.00 67.50 151 GLN A O 1
ATOM 1247 N N . LYS A 1 152 ? 10.718 -12.744 8.842 1.00 68.38 152 LYS A N 1
ATOM 1248 C CA . LYS A 1 152 ? 11.848 -12.133 8.144 1.00 68.38 152 LYS A CA 1
ATOM 1249 C C . LYS A 1 152 ? 13.136 -12.408 8.921 1.00 68.38 152 LYS A C 1
ATOM 1251 O O . LYS A 1 152 ? 13.166 -12.348 10.148 1.00 68.38 152 LYS A O 1
ATOM 1256 N N . ARG A 1 153 ? 14.236 -12.656 8.201 1.00 71.44 153 ARG A N 1
ATOM 1257 C CA . ARG A 1 153 ? 15.587 -12.733 8.801 1.00 71.44 153 ARG A CA 1
ATOM 1258 C C . ARG A 1 153 ? 16.069 -11.381 9.337 1.00 71.44 153 ARG A C 1
ATOM 1260 O O . ARG A 1 153 ? 17.019 -11.329 10.112 1.00 71.44 153 ARG A O 1
ATOM 1267 N N . CYS A 1 154 ? 15.428 -10.300 8.910 1.00 69.25 154 CYS A N 1
ATOM 1268 C CA . CYS A 1 154 ? 15.724 -8.933 9.309 1.00 69.25 154 CYS A CA 1
ATOM 1269 C C . CYS A 1 154 ? 14.733 -8.456 10.376 1.00 69.25 154 CYS A C 1
ATOM 1271 O O . CYS A 1 154 ? 13.643 -9.026 10.484 1.00 69.25 154 CYS A O 1
ATOM 1273 N N . PRO A 1 155 ? 15.063 -7.386 11.123 1.00 72.81 155 PRO A N 1
ATOM 1274 C CA . PRO A 1 155 ? 14.105 -6.735 12.005 1.00 72.81 155 PRO A CA 1
ATOM 1275 C C . PRO A 1 155 ? 12.809 -6.418 11.258 1.00 72.81 155 PRO A C 1
ATOM 1277 O O . PRO A 1 155 ? 12.827 -5.842 10.171 1.00 72.81 155 PRO A O 1
ATOM 1280 N N . GLU A 1 156 ? 11.687 -6.824 11.840 1.00 69.38 156 GLU A N 1
ATOM 1281 C CA . GLU A 1 156 ? 10.374 -6.615 11.249 1.00 69.38 156 GLU A CA 1
ATOM 1282 C C . GLU A 1 156 ? 10.049 -5.117 11.221 1.00 69.38 156 GLU A C 1
ATOM 1284 O O . GLU A 1 156 ? 9.894 -4.478 12.267 1.00 69.38 156 GLU A O 1
ATOM 1289 N N . ILE A 1 157 ? 9.923 -4.554 10.019 1.00 76.75 157 ILE A N 1
ATOM 1290 C CA . ILE A 1 157 ? 9.313 -3.240 9.850 1.00 76.75 157 ILE A CA 1
ATOM 1291 C C . ILE A 1 157 ? 7.800 -3.433 9.847 1.00 76.75 157 ILE A C 1
ATOM 1293 O O . ILE A 1 157 ? 7.244 -4.176 9.038 1.00 76.75 157 ILE A O 1
ATOM 1297 N N . LYS A 1 158 ? 7.127 -2.764 10.784 1.00 80.88 158 LYS A N 1
ATOM 1298 C CA . LYS A 1 158 ? 5.674 -2.852 10.920 1.00 80.88 158 LYS A CA 1
ATOM 1299 C C . LYS A 1 158 ? 5.005 -2.012 9.843 1.00 80.88 158 LYS A C 1
ATOM 1301 O O . LYS A 1 158 ? 5.044 -0.781 9.894 1.00 80.88 158 LYS A O 1
ATOM 1306 N N . ASN A 1 159 ? 4.333 -2.684 8.914 1.00 86.25 159 ASN A N 1
ATOM 1307 C CA . ASN A 1 159 ? 3.558 -2.053 7.851 1.00 86.25 159 ASN A CA 1
ATOM 1308 C C . ASN A 1 159 ? 2.166 -1.604 8.306 1.00 86.25 159 ASN A C 1
ATOM 1310 O O . ASN A 1 159 ? 1.156 -1.895 7.678 1.00 86.25 159 ASN A O 1
ATOM 1314 N N . ASN A 1 160 ? 2.129 -0.877 9.424 1.00 92.44 160 ASN A N 1
ATOM 1315 C CA . ASN A 1 160 ? 0.895 -0.376 10.013 1.00 92.44 160 ASN A CA 1
ATOM 1316 C C . ASN A 1 160 ? 0.588 1.043 9.539 1.00 92.44 160 ASN A C 1
ATOM 1318 O O . ASN A 1 160 ? 1.497 1.847 9.300 1.00 92.44 160 ASN A O 1
ATOM 1322 N N . PHE A 1 161 ? -0.701 1.362 9.513 1.00 94.94 161 PHE A N 1
ATOM 1323 C CA . PHE A 1 161 ? -1.202 2.672 9.135 1.00 94.94 161 PHE A CA 1
ATOM 1324 C C . PHE A 1 161 ? -2.146 3.226 10.200 1.00 94.94 161 PHE A C 1
ATOM 1326 O O . PHE A 1 161 ? -2.943 2.484 10.771 1.00 94.94 161 PHE A O 1
ATOM 1333 N N . PHE A 1 162 ? -2.078 4.528 10.457 1.00 94.00 162 PHE A N 1
ATOM 1334 C CA . PHE A 1 162 ? -3.070 5.249 11.248 1.00 94.00 162 PHE A CA 1
ATOM 1335 C C . PHE A 1 162 ? -4.098 5.890 10.322 1.00 94.00 162 PHE A C 1
ATOM 1337 O O . PHE A 1 162 ? -3.810 6.193 9.164 1.00 94.00 162 PHE A O 1
ATOM 1344 N N . ARG A 1 163 ? -5.312 6.106 10.824 1.00 92.19 163 ARG A N 1
ATOM 1345 C CA . ARG A 1 163 ? -6.344 6.790 10.048 1.00 92.19 163 ARG A CA 1
ATOM 1346 C C . ARG A 1 163 ? -5.920 8.233 9.749 1.00 92.19 163 ARG A C 1
ATOM 1348 O O . ARG A 1 163 ? -5.761 9.039 10.663 1.00 92.19 163 ARG A O 1
ATOM 1355 N N . GLY A 1 164 ? -5.749 8.548 8.469 1.00 83.50 164 GLY A N 1
ATOM 1356 C CA . GLY A 1 164 ? -5.475 9.898 7.993 1.00 83.50 164 GLY A CA 1
ATOM 1357 C C . GLY A 1 164 ? -6.725 10.771 8.083 1.00 83.50 164 GLY A C 1
ATOM 1358 O O . GLY A 1 164 ? -7.852 10.308 7.873 1.00 83.50 164 GLY A O 1
ATOM 1359 N N . ASN A 1 165 ? -6.538 12.056 8.377 1.00 72.12 165 ASN A N 1
ATOM 1360 C CA . ASN A 1 165 ? -7.618 13.026 8.243 1.00 72.12 165 ASN A CA 1
ATOM 1361 C C . ASN A 1 165 ? -7.789 13.355 6.759 1.00 72.12 165 ASN A C 1
ATOM 1363 O O . ASN A 1 165 ? -6.810 13.590 6.056 1.00 72.12 165 ASN A O 1
ATOM 1367 N N . LYS A 1 166 ? -9.034 13.411 6.275 1.00 53.72 166 LYS A N 1
ATOM 1368 C CA . LYS A 1 166 ? -9.319 13.973 4.951 1.00 53.72 166 LYS A CA 1
ATOM 1369 C C . LYS A 1 166 ? -8.906 15.442 5.010 1.00 53.72 166 LYS A C 1
ATOM 1371 O O . LYS A 1 166 ? -9.615 16.237 5.625 1.00 53.72 166 LYS A O 1
ATOM 1376 N N . ASP A 1 167 ? -7.754 15.795 4.453 1.00 44.78 167 ASP A N 1
ATOM 1377 C CA . ASP A 1 167 ? -7.307 17.182 4.452 1.00 44.78 167 ASP A CA 1
ATOM 1378 C C . ASP A 1 167 ? -8.200 17.967 3.480 1.00 44.78 167 ASP A C 1
ATOM 1380 O O . ASP A 1 167 ? -7.969 18.047 2.277 1.00 44.78 167 ASP A O 1
ATOM 1384 N N . THR A 1 168 ? -9.317 18.487 3.990 1.00 40.50 168 THR A N 1
ATOM 1385 C CA . THR A 1 168 ? -10.320 19.240 3.221 1.00 40.50 168 THR A CA 1
ATOM 1386 C C . THR A 1 168 ? -9.814 20.608 2.749 1.00 40.50 168 THR A C 1
ATOM 1388 O O . THR A 1 168 ? -10.613 21.425 2.301 1.00 40.50 168 THR A O 1
ATOM 1391 N N . THR A 1 169 ? -8.514 20.888 2.855 1.00 37.38 169 THR A N 1
ATOM 1392 C CA . THR A 1 169 ? -7.920 22.177 2.478 1.00 37.38 169 THR A CA 1
ATOM 1393 C C . THR A 1 169 ? -7.283 22.193 1.086 1.00 37.38 169 THR A C 1
ATOM 1395 O O . THR A 1 169 ? -7.000 23.270 0.567 1.00 37.38 169 THR A O 1
ATOM 1398 N N . ALA A 1 170 ? -7.157 21.052 0.404 1.00 38.28 170 ALA A N 1
ATOM 1399 C CA . ALA A 1 170 ? -6.680 21.002 -0.979 1.00 38.28 170 ALA A CA 1
ATOM 1400 C C . ALA A 1 170 ? -7.841 21.103 -1.985 1.00 38.28 170 ALA A C 1
ATOM 1402 O O . ALA A 1 170 ? -8.134 20.153 -2.700 1.00 38.28 170 ALA A O 1
ATOM 1403 N N . ASN A 1 171 ? -8.551 22.234 -1.994 1.00 39.44 171 ASN A N 1
ATOM 1404 C CA . ASN A 1 171 ? -9.322 22.707 -3.150 1.00 39.44 171 ASN A CA 1
ATOM 1405 C C . ASN A 1 171 ? -9.693 24.180 -2.951 1.00 39.44 171 ASN A C 1
ATOM 1407 O O . ASN A 1 171 ? -10.820 24.532 -2.606 1.00 39.44 171 ASN A O 1
ATOM 1411 N N . THR A 1 172 ? -8.729 25.050 -3.224 1.00 33.72 172 THR A N 1
ATOM 1412 C CA . THR A 1 172 ? -9.020 26.388 -3.741 1.00 33.72 172 THR A CA 1
ATOM 1413 C C . THR A 1 172 ? -8.027 26.637 -4.862 1.00 33.72 172 THR A C 1
ATOM 1415 O O . THR A 1 172 ? -6.822 26.644 -4.621 1.00 33.72 172 THR A O 1
ATOM 1418 N N . HIS A 1 173 ? -8.579 26.705 -6.075 1.00 35.94 173 HIS A N 1
ATOM 1419 C CA . HIS A 1 173 ? -7.915 27.084 -7.319 1.00 35.94 173 HIS A CA 1
ATOM 1420 C C . HIS A 1 173 ? -7.157 28.408 -7.207 1.00 35.94 173 HIS A C 1
ATOM 1422 O O . HIS A 1 173 ? -7.636 29.295 -6.461 1.00 35.94 173 HIS A O 1
#

Secondary structure (DSSP, 8-state):
-----------------------------------TT-EEEEEPP-STT-EEEEEE-TTSEEEEEEEETTEEEEEEEEEEEETTEEEEEEPP-SS--EEEETT-----GGG---EESSTT---SSSEEEEE-SSEEEEEETTEEEE---S--SS------EEEPP--TTS---